Protein AF-A0A2W4KWT6-F1 (afdb_monomer)

pLDDT: mean 88.78, std 11.43, range [44.31, 96.56]

Solvent-accessible surface area (backbone atoms only — not comparable to full-atom values): 6536 Å² total; per-residue (Å²): 142,82,89,72,82,74,77,87,54,59,67,58,52,53,53,51,52,51,54,51,48,46,65,74,73,41,95,63,62,77,84,42,49,31,56,52,55,16,51,49,40,40,48,50,46,51,60,46,32,77,72,69,63,57,56,70,69,59,51,49,50,39,36,49,52,16,38,48,44,22,35,77,65,66,53,55,41,60,57,49,68,37,89,88,75,67,48,76,43,75,49,60,81,56,11,52,64,47,36,43,51,48,53,47,48,51,58,51,52,55,65,70,73,104

Structure (mmCIF, N/CA/C/O backbone):
data_AF-A0A2W4KWT6-F1
#
_entry.id   AF-A0A2W4KWT6-F1
#
loop_
_atom_site.group_PDB
_atom_site.id
_atom_site.type_symbol
_atom_site.label_atom_id
_atom_site.label_alt_id
_atom_site.label_comp_id
_atom_site.label_asym_id
_atom_site.label_entity_id
_atom_site.label_seq_id
_atom_site.pdbx_PDB_ins_code
_atom_site.Cartn_x
_atom_site.Cartn_y
_atom_site.Cartn_z
_atom_site.occupancy
_atom_site.B_iso_or_equiv
_atom_site.auth_seq_id
_atom_site.auth_comp_id
_atom_site.auth_asym_id
_atom_site.auth_atom_id
_atom_site.pdbx_PDB_model_num
ATOM 1 N N . MET A 1 1 ? -7.494 -3.395 38.089 1.00 49.62 1 MET A N 1
ATOM 2 C CA . MET A 1 1 ? -6.411 -2.425 37.804 1.00 49.62 1 MET A CA 1
ATOM 3 C C . MET A 1 1 ? -5.335 -3.190 37.034 1.00 49.62 1 MET A C 1
ATOM 5 O O . MET A 1 1 ? -4.696 -4.037 37.630 1.00 49.62 1 MET A O 1
ATOM 9 N N . HIS A 1 2 ? -5.228 -3.149 35.706 1.00 44.31 2 HIS A N 1
ATOM 10 C CA . HIS A 1 2 ? -4.914 -2.002 34.855 1.00 44.31 2 HIS A CA 1
ATOM 11 C C . HIS A 1 2 ? -5.661 -2.115 33.511 1.00 44.31 2 HIS A C 1
ATOM 13 O O . HIS A 1 2 ? -5.277 -2.900 32.651 1.00 44.31 2 HIS A O 1
ATOM 19 N N . ALA A 1 3 ? -6.702 -1.307 33.307 1.00 48.62 3 ALA A N 1
ATOM 20 C CA . ALA A 1 3 ? -7.230 -1.037 31.971 1.00 48.62 3 ALA A CA 1
ATOM 21 C C . ALA A 1 3 ? -6.353 0.059 31.356 1.00 48.62 3 ALA A C 1
ATOM 23 O O . ALA A 1 3 ? -6.704 1.237 31.358 1.00 48.62 3 ALA A O 1
ATOM 24 N N . ARG A 1 4 ? -5.136 -0.305 30.940 1.00 48.16 4 ARG A N 1
ATOM 25 C CA . ARG A 1 4 ? -4.276 0.629 30.217 1.00 48.1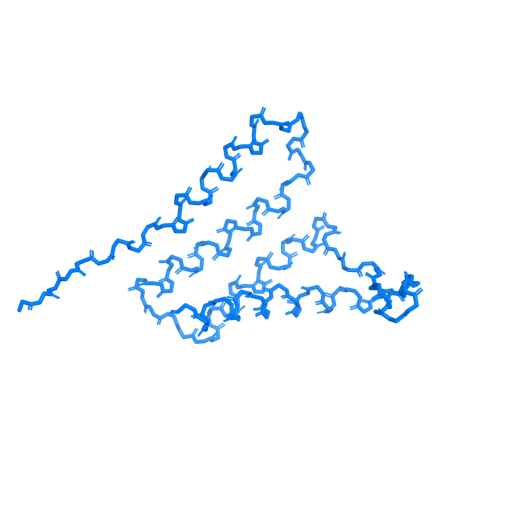6 4 ARG A CA 1
ATOM 26 C C . ARG A 1 4 ? -4.870 0.728 28.817 1.00 48.16 4 ARG A C 1
ATOM 28 O O . ARG A 1 4 ? -4.737 -0.202 28.030 1.00 48.16 4 ARG A O 1
ATOM 35 N N . LEU A 1 5 ? -5.594 1.813 28.547 1.00 49.09 5 LEU A N 1
ATOM 36 C CA . LEU A 1 5 ? -5.998 2.187 27.195 1.00 49.09 5 LEU A CA 1
ATOM 37 C C . LEU A 1 5 ? -4.722 2.213 26.346 1.00 49.09 5 LEU A C 1
ATOM 39 O O . LEU A 1 5 ? -3.913 3.127 26.480 1.00 49.09 5 LEU A O 1
ATOM 43 N N . MET A 1 6 ? -4.491 1.169 25.552 1.00 49.56 6 MET A N 1
ATOM 44 C CA . MET A 1 6 ? -3.390 1.150 24.598 1.00 49.56 6 MET A CA 1
ATOM 45 C C . MET A 1 6 ? -3.815 2.039 23.428 1.00 49.56 6 MET A C 1
ATOM 47 O O . MET A 1 6 ? -4.832 1.742 22.792 1.00 49.56 6 MET A O 1
ATOM 51 N N . PRO A 1 7 ? -3.124 3.162 23.168 1.00 52.72 7 PRO A N 1
ATOM 52 C CA . PRO A 1 7 ? -3.506 4.051 22.087 1.00 52.72 7 PRO A CA 1
ATOM 53 C C . PRO A 1 7 ? -3.240 3.348 20.752 1.00 52.72 7 PRO A C 1
ATOM 55 O O . PRO A 1 7 ? -2.106 3.270 20.292 1.00 52.72 7 PRO A O 1
ATOM 58 N N . ARG A 1 8 ? -4.305 2.872 20.101 1.00 59.62 8 ARG A N 1
ATOM 59 C CA . ARG A 1 8 ? -4.294 2.226 18.771 1.00 59.62 8 ARG A CA 1
ATOM 60 C C . ARG A 1 8 ? -3.979 3.194 17.608 1.00 59.62 8 ARG A C 1
ATOM 62 O O . ARG A 1 8 ? -4.309 2.938 16.462 1.00 59.62 8 ARG A O 1
ATOM 69 N N . GLY A 1 9 ? -3.371 4.349 17.894 1.00 67.62 9 GLY A N 1
ATOM 70 C CA . GLY A 1 9 ? -3.124 5.430 16.928 1.00 67.62 9 GLY A CA 1
ATOM 71 C C . GLY A 1 9 ? -1.736 5.423 16.282 1.00 67.62 9 GLY A C 1
ATOM 72 O O . GLY A 1 9 ? -1.473 6.257 15.417 1.00 67.62 9 GLY A O 1
ATOM 73 N N . GLY A 1 10 ? -0.844 4.511 16.687 1.00 81.56 10 GLY A N 1
ATOM 74 C CA . GLY A 1 10 ? 0.544 4.478 16.211 1.00 81.56 10 GLY A CA 1
ATOM 75 C C . GLY A 1 10 ? 0.659 4.365 14.688 1.00 81.56 10 GLY A C 1
ATOM 76 O O . GLY A 1 10 ? 1.426 5.106 14.077 1.00 81.56 10 GLY A O 1
ATOM 77 N N . GLY A 1 11 ? -0.171 3.525 14.059 1.00 86.25 11 GLY A N 1
ATOM 78 C CA . GLY A 1 11 ? -0.176 3.352 12.602 1.00 86.25 11 GLY A CA 1
ATOM 79 C C . GLY A 1 11 ? -0.504 4.637 11.832 1.00 86.25 11 GLY A C 1
ATOM 80 O O . GLY A 1 11 ? 0.126 4.922 10.816 1.00 86.25 11 GLY A O 1
ATOM 81 N N . VAL A 1 12 ? -1.418 5.467 12.348 1.00 91.19 12 VAL A N 1
ATOM 82 C CA . VAL A 1 12 ? -1.762 6.764 11.734 1.00 91.19 12 VAL A CA 1
ATOM 83 C C . VAL A 1 12 ? -0.605 7.748 11.849 1.00 91.19 12 VAL A C 1
ATOM 85 O O . VAL A 1 12 ? -0.314 8.463 10.893 1.00 91.19 12 VAL A O 1
ATOM 88 N N . ALA A 1 13 ? 0.079 7.771 12.997 1.00 92.19 13 ALA A N 1
ATOM 89 C CA . ALA A 1 13 ? 1.242 8.630 13.196 1.00 92.19 13 ALA A CA 1
ATOM 90 C C . ALA A 1 13 ? 2.391 8.252 12.246 1.00 92.19 13 ALA A C 1
ATOM 92 O O . ALA A 1 13 ? 2.971 9.135 11.616 1.00 92.19 13 ALA A O 1
ATOM 93 N N . ILE A 1 14 ? 2.672 6.952 12.086 1.00 92.25 14 ILE A N 1
ATOM 94 C CA . ILE A 1 14 ? 3.688 6.446 11.147 1.00 92.25 14 ILE A CA 1
ATOM 95 C C . ILE A 1 14 ? 3.313 6.805 9.706 1.00 92.25 14 ILE A C 1
ATOM 97 O O . ILE A 1 14 ? 4.147 7.323 8.966 1.00 92.25 14 ILE A O 1
ATOM 101 N N . TYR A 1 15 ? 2.054 6.588 9.319 1.00 94.44 15 TYR A N 1
ATOM 102 C CA . TYR A 1 15 ? 1.555 6.927 7.989 1.00 94.44 15 TYR A CA 1
ATOM 103 C C . TYR A 1 15 ? 1.701 8.422 7.674 1.00 94.44 15 TYR A C 1
ATOM 105 O O . TYR A 1 15 ? 2.220 8.794 6.621 1.00 94.44 15 TYR A O 1
ATOM 113 N N . ALA A 1 16 ? 1.272 9.286 8.598 1.00 95.00 16 ALA A N 1
ATOM 114 C CA . ALA A 1 16 ? 1.360 10.731 8.433 1.00 95.00 16 ALA A CA 1
ATOM 115 C C . ALA A 1 16 ? 2.819 11.204 8.356 1.00 95.00 16 ALA A C 1
ATOM 117 O O . ALA A 1 16 ? 3.150 12.008 7.488 1.00 95.00 16 ALA A O 1
ATOM 118 N N . ALA A 1 17 ? 3.698 10.677 9.215 1.00 95.31 17 ALA A N 1
ATOM 119 C CA . ALA A 1 17 ? 5.121 11.003 9.193 1.00 95.31 17 ALA A CA 1
ATOM 120 C C . ALA A 1 17 ? 5.790 10.570 7.879 1.00 95.31 17 ALA A C 1
ATOM 122 O O . ALA A 1 17 ? 6.555 11.342 7.304 1.00 95.31 17 ALA A O 1
ATOM 123 N N . PHE A 1 18 ? 5.466 9.374 7.375 1.00 94.94 18 PHE A N 1
ATOM 124 C CA . PHE A 1 18 ? 5.975 8.873 6.099 1.00 94.94 18 PHE A CA 1
ATOM 125 C C . PHE A 1 18 ? 5.585 9.793 4.938 1.00 94.94 18 PHE A C 1
ATOM 127 O O . PHE A 1 18 ? 6.454 10.249 4.198 1.00 94.94 18 PHE A O 1
ATOM 134 N N . TRP A 1 19 ? 4.300 10.128 4.801 1.00 95.56 19 TRP A N 1
ATOM 135 C CA . TRP A 1 19 ? 3.844 10.966 3.690 1.00 95.56 19 TRP A CA 1
ATOM 136 C C . TRP A 1 19 ? 4.275 12.422 3.801 1.00 95.56 19 TRP A C 1
ATOM 138 O O . TRP A 1 19 ? 4.552 13.047 2.779 1.00 95.56 19 TRP A O 1
ATOM 148 N N . LEU A 1 20 ? 4.409 12.946 5.019 1.00 94.81 20 LEU A N 1
ATOM 149 C CA . LEU A 1 20 ? 5.011 14.255 5.245 1.00 94.81 20 LEU A CA 1
ATOM 150 C C . LEU A 1 20 ? 6.483 14.257 4.810 1.00 94.81 20 LEU A C 1
ATOM 152 O O . LEU A 1 20 ? 6.901 15.167 4.100 1.00 94.81 20 LEU A O 1
ATOM 156 N N . ALA A 1 21 ? 7.254 13.224 5.159 1.00 94.38 21 ALA A N 1
ATOM 157 C CA . ALA A 1 21 ? 8.639 13.093 4.715 1.00 94.38 21 ALA A CA 1
ATOM 158 C C . ALA A 1 21 ? 8.743 12.971 3.186 1.00 94.38 21 ALA A C 1
ATOM 160 O O . ALA A 1 21 ? 9.555 13.661 2.574 1.00 94.38 21 ALA A O 1
ATOM 161 N N . VAL A 1 22 ? 7.889 12.160 2.549 1.00 93.38 22 VAL A N 1
ATOM 162 C CA . VAL A 1 22 ? 7.837 12.046 1.081 1.00 93.38 22 VAL A CA 1
ATOM 163 C C . VAL A 1 22 ? 7.506 13.395 0.441 1.00 93.38 22 VAL A C 1
ATOM 165 O O . VAL A 1 22 ? 8.195 13.795 -0.491 1.00 93.38 22 VAL A O 1
ATOM 168 N N . GLY A 1 23 ? 6.512 14.124 0.953 1.00 91.88 23 GLY A N 1
ATOM 169 C CA . GLY A 1 23 ? 6.128 15.434 0.420 1.00 91.88 23 GLY A CA 1
ATOM 170 C C . GLY A 1 23 ? 7.205 16.515 0.572 1.00 91.88 23 GLY A C 1
ATOM 171 O O . GLY A 1 23 ? 7.297 17.399 -0.273 1.00 91.88 23 GLY A O 1
ATOM 172 N N . LEU A 1 24 ? 8.035 16.445 1.619 1.00 92.94 24 LEU A N 1
ATOM 173 C CA . LEU A 1 24 ? 9.125 17.403 1.844 1.00 92.94 24 LEU A CA 1
ATOM 174 C C . LEU A 1 24 ? 10.409 17.053 1.085 1.00 92.94 24 LEU A C 1
ATOM 176 O O . LEU A 1 24 ? 11.137 17.951 0.667 1.00 92.94 24 LEU A O 1
ATOM 180 N N . CYS A 1 25 ? 10.719 15.763 0.942 1.00 92.50 25 CYS A N 1
ATOM 181 C CA . CYS A 1 25 ? 11.985 15.306 0.369 1.00 92.50 25 CYS A CA 1
ATOM 182 C C . CYS A 1 25 ? 11.891 14.934 -1.115 1.00 92.50 25 CYS A C 1
ATOM 184 O O . CYS A 1 25 ? 12.925 14.869 -1.779 1.00 92.50 25 CYS A O 1
ATOM 186 N N . SER A 1 26 ? 10.693 14.671 -1.642 1.00 88.31 26 SER A N 1
ATOM 187 C CA . SER A 1 26 ? 10.511 14.243 -3.027 1.00 88.31 26 SER A CA 1
ATOM 188 C C . SER A 1 26 ? 10.001 15.386 -3.911 1.00 88.31 26 SER A C 1
ATOM 190 O O . SER A 1 26 ? 8.882 15.856 -3.711 1.00 88.31 26 SER A O 1
ATOM 192 N N . PRO A 1 27 ? 10.768 15.818 -4.929 1.00 80.44 27 PRO A N 1
ATOM 193 C CA . PRO A 1 27 ? 10.347 16.883 -5.839 1.00 80.44 27 PRO A CA 1
ATOM 194 C C . PRO A 1 27 ? 9.260 16.443 -6.833 1.00 80.44 27 PRO A C 1
ATOM 196 O O . PRO A 1 27 ? 8.639 17.294 -7.463 1.00 80.44 27 PRO A O 1
ATOM 199 N N . ASN A 1 28 ? 9.026 15.135 -6.996 1.00 84.31 28 ASN A N 1
ATOM 200 C CA . ASN A 1 28 ? 8.024 14.596 -7.914 1.00 84.31 28 ASN A CA 1
ATOM 201 C C . ASN A 1 28 ? 7.052 13.683 -7.163 1.00 84.31 28 ASN A C 1
ATOM 203 O O . ASN A 1 28 ? 7.238 12.468 -7.096 1.00 84.31 28 ASN A O 1
ATOM 207 N N . PHE A 1 29 ? 6.007 14.285 -6.597 1.00 82.56 29 PHE A N 1
ATOM 208 C CA . PHE A 1 29 ? 4.959 13.545 -5.899 1.00 82.56 29 PHE A CA 1
ATOM 209 C C . PHE A 1 29 ? 4.114 12.684 -6.851 1.00 82.56 29 PHE A C 1
ATOM 211 O O . PHE A 1 29 ? 3.560 11.670 -6.425 1.00 82.56 29 PHE A O 1
ATOM 218 N N . ASP A 1 30 ? 4.061 13.028 -8.143 1.00 84.38 30 ASP A N 1
ATOM 219 C CA . ASP A 1 30 ? 3.180 12.354 -9.097 1.00 84.38 30 ASP A CA 1
ATOM 220 C C . ASP A 1 30 ? 3.530 10.874 -9.279 1.00 84.38 30 ASP A C 1
ATOM 222 O O . ASP A 1 30 ? 2.646 10.035 -9.461 1.00 84.38 30 ASP A O 1
ATOM 226 N N . ALA A 1 31 ? 4.813 10.533 -9.128 1.00 86.81 31 ALA A N 1
ATOM 227 C CA . ALA A 1 31 ? 5.293 9.154 -9.153 1.00 86.81 31 ALA A CA 1
ATOM 228 C C . ALA A 1 31 ? 4.742 8.288 -8.000 1.00 86.81 31 ALA A C 1
ATOM 230 O O . ALA A 1 31 ? 4.758 7.061 -8.089 1.00 86.81 31 ALA A O 1
ATOM 231 N N . TYR A 1 32 ? 4.243 8.901 -6.923 1.00 91.12 32 TYR A N 1
ATOM 232 C CA . TYR A 1 32 ? 3.818 8.210 -5.705 1.00 91.12 32 TYR A CA 1
ATOM 233 C C . TYR A 1 32 ? 2.299 8.147 -5.532 1.00 91.12 32 TYR A C 1
ATOM 235 O O . TYR A 1 32 ? 1.840 7.546 -4.563 1.00 91.12 32 TYR A O 1
ATOM 243 N N . TRP A 1 33 ? 1.506 8.687 -6.465 1.00 91.75 33 TRP A N 1
ATOM 244 C CA . TRP A 1 33 ? 0.038 8.683 -6.379 1.00 91.75 33 TRP A CA 1
ATOM 245 C C . TRP A 1 33 ? -0.555 7.290 -6.166 1.00 91.75 33 TRP A C 1
ATOM 247 O O . TRP A 1 33 ? -1.399 7.102 -5.288 1.00 91.75 33 TRP A O 1
ATOM 257 N N . GLY A 1 34 ? -0.074 6.301 -6.923 1.00 92.75 34 GLY A N 1
ATOM 258 C CA . GLY A 1 34 ? -0.517 4.915 -6.780 1.00 92.75 34 GLY A CA 1
ATOM 259 C C . GLY A 1 34 ? -0.221 4.343 -5.396 1.00 92.75 34 GLY A C 1
ATOM 260 O O . GLY A 1 34 ? -1.071 3.688 -4.795 1.00 92.75 34 GLY A O 1
ATOM 261 N N . LEU A 1 35 ? 0.965 4.642 -4.857 1.00 93.62 35 LEU A N 1
ATOM 262 C CA . LEU A 1 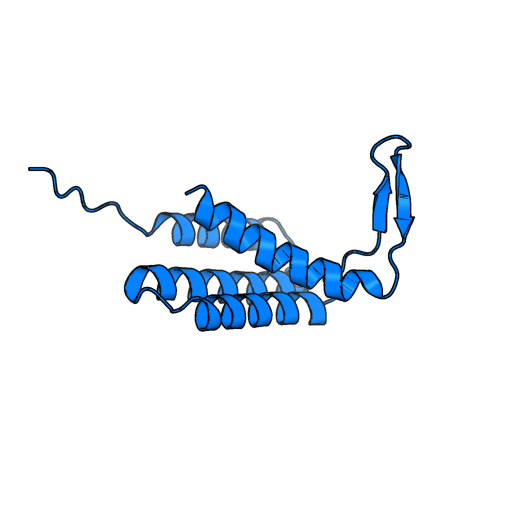35 ? 1.368 4.221 -3.517 1.00 93.62 35 LEU A CA 1
ATOM 263 C C . LEU A 1 35 ? 0.556 4.939 -2.431 1.00 93.62 35 LEU A C 1
ATOM 265 O O . LEU A 1 35 ? 0.148 4.310 -1.453 1.00 93.62 35 LEU A O 1
ATOM 269 N N . TRP A 1 36 ? 0.287 6.234 -2.600 1.00 95.31 36 TRP A N 1
ATOM 270 C CA . TRP A 1 36 ? -0.499 7.032 -1.660 1.00 95.31 36 TRP A CA 1
ATOM 271 C C . TRP A 1 36 ? -1.925 6.520 -1.549 1.00 95.31 36 TRP A C 1
ATOM 273 O O . TRP A 1 36 ? -2.378 6.196 -0.452 1.00 95.31 36 TRP A O 1
ATOM 283 N N . LEU A 1 37 ? -2.608 6.347 -2.679 1.00 96.00 37 LEU A N 1
ATOM 284 C CA . LEU A 1 37 ? -3.981 5.852 -2.694 1.00 96.00 37 LEU A CA 1
ATOM 285 C C . LEU A 1 37 ? -4.072 4.419 -2.159 1.00 96.00 37 LEU A C 1
ATOM 287 O O . LEU A 1 37 ? -4.910 4.140 -1.301 1.00 96.00 37 LEU A O 1
ATOM 291 N N . ALA A 1 38 ? -3.179 3.523 -2.590 1.00 95.50 38 ALA A N 1
ATOM 292 C CA . ALA A 1 38 ? -3.161 2.143 -2.114 1.00 95.50 38 ALA A CA 1
ATOM 293 C C . ALA A 1 38 ? -2.920 2.049 -0.599 1.00 95.50 38 ALA A C 1
ATOM 295 O O . ALA A 1 38 ? -3.667 1.372 0.111 1.00 95.50 38 ALA A O 1
ATOM 296 N N . SER A 1 39 ? -1.912 2.762 -0.085 1.00 94.88 39 SER A N 1
ATOM 297 C CA . SER A 1 39 ? -1.602 2.772 1.350 1.00 94.88 39 SER A CA 1
ATOM 298 C C . SER A 1 39 ? -2.689 3.464 2.180 1.00 94.88 39 SER A C 1
ATOM 300 O O . SER A 1 39 ? -2.977 2.999 3.281 1.00 94.88 39 SER A O 1
ATOM 302 N N . THR A 1 40 ? -3.362 4.493 1.644 1.00 96.25 40 THR A N 1
ATOM 303 C CA . THR A 1 40 ? -4.534 5.120 2.284 1.00 96.25 40 THR A CA 1
ATOM 304 C C . THR A 1 40 ? -5.665 4.111 2.464 1.00 96.25 40 THR A C 1
ATOM 306 O O . THR A 1 40 ? -6.248 4.025 3.543 1.00 96.25 40 THR A O 1
ATOM 309 N N . VAL A 1 41 ? -5.972 3.325 1.425 1.00 96.31 41 VAL A N 1
ATOM 310 C CA . VAL A 1 41 ? -7.022 2.298 1.487 1.00 96.31 41 VAL A CA 1
ATOM 311 C C . VAL A 1 41 ? -6.670 1.225 2.511 1.00 96.31 41 VAL A C 1
ATOM 313 O O . VAL A 1 41 ? -7.506 0.892 3.347 1.00 96.31 41 VAL A O 1
ATOM 316 N N . ILE A 1 42 ? -5.431 0.724 2.506 1.00 94.31 42 ILE A N 1
ATOM 317 C CA . ILE A 1 42 ? -4.982 -0.289 3.474 1.00 94.31 42 ILE A CA 1
ATOM 318 C C . ILE A 1 42 ? -5.050 0.255 4.909 1.00 94.31 42 ILE A C 1
ATOM 320 O O . ILE A 1 42 ? -5.550 -0.439 5.795 1.00 94.31 42 ILE A O 1
ATOM 324 N N . LEU A 1 43 ? -4.619 1.501 5.139 1.00 94.12 43 LEU A N 1
ATOM 325 C CA . LEU A 1 43 ? -4.738 2.158 6.442 1.00 94.12 43 LEU A CA 1
ATOM 326 C C . LEU A 1 43 ? -6.203 2.274 6.872 1.00 94.12 43 LEU A C 1
ATOM 328 O O . LEU A 1 43 ? -6.532 1.946 8.007 1.00 94.12 43 LEU A O 1
ATOM 332 N N . ALA A 1 44 ? -7.088 2.724 5.980 1.00 94.38 44 ALA A N 1
ATOM 333 C CA . ALA A 1 44 ? -8.508 2.864 6.278 1.00 94.38 44 ALA A CA 1
ATOM 334 C C . ALA A 1 44 ? -9.136 1.516 6.655 1.00 94.38 44 ALA A C 1
ATOM 336 O O . ALA A 1 44 ? -9.842 1.435 7.657 1.00 94.38 44 ALA A O 1
ATOM 337 N N . VAL A 1 45 ? -8.831 0.450 5.907 1.00 94.19 45 VAL A N 1
ATOM 338 C CA . VAL A 1 45 ? -9.280 -0.915 6.217 1.00 94.19 45 VAL A CA 1
ATOM 339 C C . VAL A 1 45 ? -8.782 -1.350 7.594 1.00 94.19 45 VAL A C 1
ATOM 341 O O . VAL A 1 45 ? -9.586 -1.837 8.382 1.00 94.19 45 VAL A O 1
ATOM 344 N N . GLY A 1 46 ? -7.505 -1.117 7.919 1.00 91.12 46 GLY A N 1
ATOM 345 C CA . GLY A 1 46 ? -6.947 -1.427 9.241 1.00 91.12 46 GLY A CA 1
ATOM 346 C C . GLY A 1 46 ? -7.627 -0.655 10.376 1.00 91.12 46 GLY A C 1
ATOM 347 O O . GLY A 1 46 ? -8.041 -1.241 11.367 1.00 91.12 46 GLY A O 1
ATOM 348 N N . LEU A 1 47 ? -7.847 0.650 10.199 1.00 91.38 47 LEU A N 1
ATOM 349 C CA . LEU A 1 47 ? -8.523 1.490 11.195 1.00 91.38 47 LEU A CA 1
ATOM 350 C C . LEU A 1 47 ? -9.997 1.136 11.399 1.00 91.38 47 LEU A C 1
ATOM 352 O O . LEU A 1 47 ? -10.552 1.386 12.473 1.00 91.38 47 LEU A O 1
ATOM 356 N N . ILE A 1 48 ? -10.665 0.646 10.355 1.00 92.00 48 ILE A N 1
ATOM 357 C CA . ILE A 1 48 ? -12.035 0.148 10.457 1.00 92.00 48 ILE A CA 1
ATOM 358 C C . ILE A 1 48 ? -12.015 -1.193 11.195 1.00 92.00 48 ILE A C 1
ATOM 360 O O . ILE A 1 48 ? -12.769 -1.354 12.153 1.00 92.00 48 ILE A O 1
ATOM 364 N N . ASP A 1 49 ? -11.124 -2.110 10.813 1.00 90.62 49 ASP A N 1
ATOM 365 C CA . ASP A 1 49 ? -10.950 -3.414 11.459 1.00 90.62 49 ASP A CA 1
ATOM 366 C C . ASP A 1 49 ? -10.698 -3.282 12.970 1.00 90.62 49 ASP A C 1
ATOM 368 O O . ASP A 1 49 ? -11.383 -3.919 13.768 1.00 90.62 49 ASP A O 1
ATOM 372 N N . ASP A 1 50 ? -9.842 -2.342 13.378 1.00 87.38 50 ASP A N 1
ATOM 373 C CA . ASP A 1 50 ? -9.548 -2.055 14.788 1.00 87.38 50 ASP A CA 1
ATOM 374 C C . ASP A 1 50 ? -10.770 -1.602 15.603 1.00 87.38 50 ASP A C 1
ATOM 376 O O . ASP A 1 50 ? -10.801 -1.769 16.827 1.00 87.38 50 ASP A O 1
ATOM 380 N N . ARG A 1 51 ? -11.769 -0.984 14.957 1.00 87.81 51 ARG A N 1
ATOM 381 C CA . ARG A 1 51 ? -12.967 -0.457 15.631 1.00 87.81 51 ARG A CA 1
ATOM 382 C C . ARG A 1 51 ? -14.145 -1.415 15.613 1.00 87.81 51 ARG A C 1
ATOM 384 O O . ARG A 1 51 ? -14.877 -1.462 16.598 1.00 87.81 51 ARG A O 1
ATOM 391 N N . VAL A 1 52 ? -14.371 -2.106 14.497 1.00 89.81 52 VAL A N 1
ATOM 392 C CA . VAL A 1 52 ? -15.578 -2.926 14.299 1.00 89.81 52 VAL A CA 1
ATOM 393 C C . VAL A 1 52 ? -15.299 -4.418 14.146 1.00 89.81 52 VAL A C 1
ATOM 395 O O . VAL A 1 52 ? -16.258 -5.171 14.036 1.00 89.81 52 VAL A O 1
ATOM 398 N N . SER A 1 53 ? -14.029 -4.849 14.173 1.00 89.12 53 SER A N 1
ATOM 399 C CA . SER A 1 53 ? -13.609 -6.246 13.974 1.00 89.12 53 SER A CA 1
ATOM 400 C C . SER A 1 53 ? -14.222 -6.837 12.705 1.00 89.12 53 SER A C 1
ATOM 402 O O . SER A 1 53 ? -15.202 -7.585 12.748 1.00 89.12 53 SER A O 1
ATOM 404 N N . LEU A 1 54 ? -13.678 -6.448 11.550 1.00 91.38 54 LEU A N 1
ATOM 405 C CA . LEU A 1 54 ? -14.251 -6.832 10.267 1.00 91.38 54 LEU A CA 1
ATOM 406 C C . LEU A 1 54 ? -14.191 -8.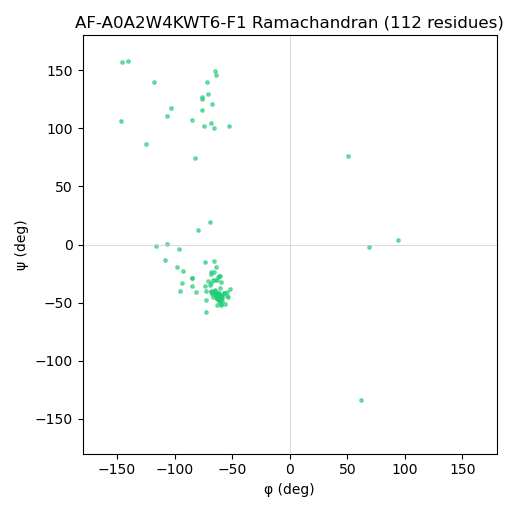354 10.081 1.00 91.38 54 LEU A C 1
ATOM 408 O O . LEU A 1 54 ? -13.225 -9.008 10.484 1.00 91.38 54 LEU A O 1
ATOM 412 N N . PRO A 1 55 ? -15.187 -8.951 9.406 1.00 93.38 55 PRO A N 1
ATOM 413 C CA . PRO A 1 55 ? -15.069 -10.337 9.002 1.00 93.38 55 PRO A CA 1
ATOM 414 C C . PRO A 1 55 ? -13.930 -10.492 7.985 1.00 93.38 55 PRO A C 1
ATOM 416 O O . PRO A 1 55 ? -13.667 -9.600 7.171 1.00 93.38 55 PRO A O 1
ATOM 419 N N . TRP A 1 56 ? -13.290 -11.662 7.993 1.00 91.06 56 TRP A N 1
ATOM 420 C CA . TRP A 1 56 ? -12.089 -11.950 7.199 1.00 91.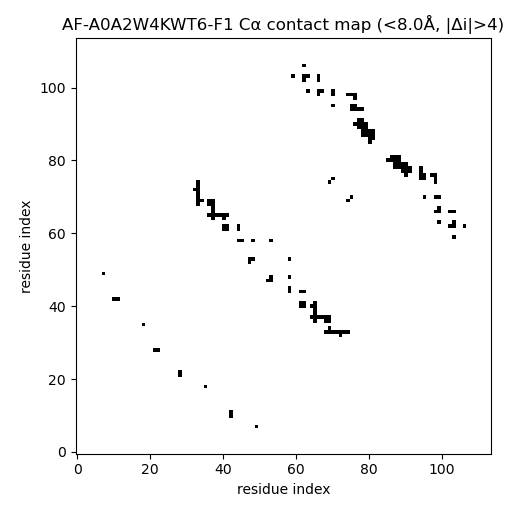06 56 TRP A CA 1
ATOM 421 C C . TRP A 1 56 ? -12.241 -11.610 5.705 1.00 91.06 56 TRP A C 1
ATOM 423 O O . TRP A 1 56 ? -11.322 -11.066 5.097 1.00 91.06 56 TRP A O 1
ATOM 433 N N . TYR A 1 57 ? -13.417 -11.851 5.116 1.00 94.06 57 TYR A N 1
ATOM 434 C CA . TYR A 1 57 ? -13.681 -11.559 3.705 1.00 94.06 57 TYR A CA 1
ATOM 435 C C . TYR A 1 57 ? -13.740 -10.054 3.403 1.00 94.06 57 TYR A C 1
ATOM 437 O O . TYR A 1 57 ? -13.289 -9.630 2.342 1.00 94.06 57 TYR A O 1
ATOM 445 N N . ALA A 1 58 ? -14.252 -9.230 4.324 1.00 94.00 58 ALA A N 1
ATOM 446 C CA . ALA A 1 58 ? -14.327 -7.781 4.138 1.00 94.00 58 ALA A CA 1
ATOM 447 C C . ALA A 1 58 ? -12.938 -7.139 4.251 1.00 94.00 58 ALA A 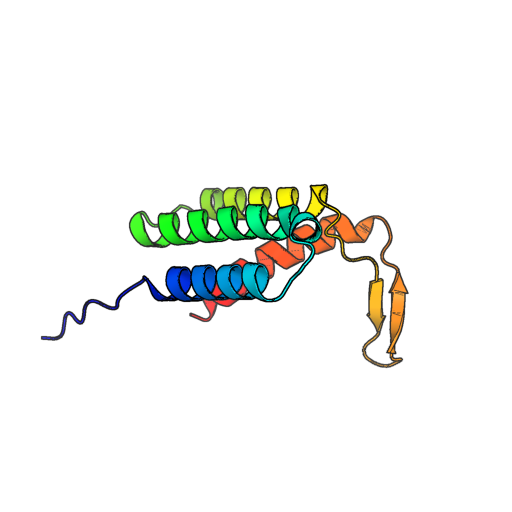C 1
ATOM 449 O O . ALA A 1 58 ? -12.587 -6.274 3.447 1.00 94.00 58 ALA A O 1
ATOM 450 N N . LYS A 1 59 ? -12.119 -7.621 5.196 1.00 93.25 59 LYS A N 1
ATOM 451 C CA . LYS A 1 59 ? -10.716 -7.213 5.341 1.00 93.25 59 LYS A CA 1
ATOM 452 C C . LYS A 1 59 ? -9.908 -7.547 4.085 1.00 93.25 59 LYS A C 1
ATOM 454 O O . LYS A 1 59 ? -9.241 -6.670 3.536 1.00 93.25 59 LYS A O 1
ATOM 459 N N . LEU A 1 60 ? -10.034 -8.778 3.581 1.00 94.81 60 LEU A N 1
ATOM 46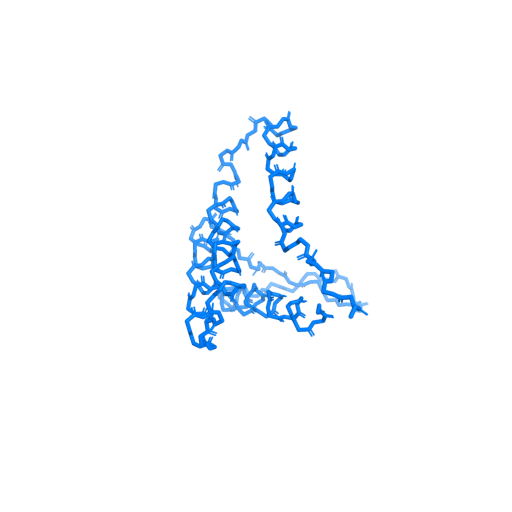0 C CA . LEU A 1 60 ? -9.381 -9.195 2.338 1.00 94.81 60 LEU A CA 1
ATOM 461 C C . LEU A 1 60 ? -9.856 -8.387 1.128 1.00 94.81 60 LEU A C 1
ATOM 463 O O . LEU A 1 60 ? -9.027 -7.967 0.327 1.00 94.81 60 LEU A O 1
ATOM 467 N N . ALA A 1 61 ? -11.159 -8.124 0.996 1.00 95.94 61 ALA A N 1
ATOM 468 C CA . ALA A 1 61 ? -11.686 -7.315 -0.103 1.00 95.94 61 ALA A CA 1
ATOM 469 C C . ALA A 1 61 ? -11.081 -5.902 -0.109 1.00 95.94 61 ALA A C 1
ATOM 471 O O . ALA A 1 61 ? -10.638 -5.426 -1.153 1.00 95.94 61 ALA A O 1
ATOM 472 N N . GLY A 1 62 ? -10.986 -5.255 1.055 1.00 95.69 62 GLY A N 1
ATOM 473 C CA . GLY A 1 62 ? -10.354 -3.942 1.178 1.00 95.69 62 GLY A CA 1
ATOM 474 C C . GLY A 1 62 ? -8.863 -3.952 0.822 1.00 95.69 62 GLY A C 1
ATOM 475 O O . GLY A 1 62 ? -8.391 -3.078 0.093 1.00 95.69 62 GLY A O 1
ATOM 476 N N . GLN A 1 63 ? -8.122 -4.968 1.272 1.00 96.38 63 GLN A N 1
ATOM 477 C CA . GLN A 1 63 ? -6.709 -5.139 0.915 1.00 96.38 63 GLN A CA 1
ATOM 478 C C . GLN A 1 63 ? -6.519 -5.401 -0.586 1.00 96.38 63 GLN A C 1
ATOM 480 O O . GLN A 1 63 ? -5.608 -4.839 -1.191 1.00 96.38 63 GLN A O 1
ATOM 485 N N . LEU A 1 64 ? -7.398 -6.195 -1.205 1.00 96.25 64 LEU A N 1
ATOM 486 C CA . LEU A 1 64 ? -7.391 -6.438 -2.649 1.00 96.25 64 LEU A CA 1
ATOM 487 C C . LEU A 1 64 ? -7.660 -5.159 -3.441 1.00 96.25 64 LEU A C 1
ATOM 489 O O . LEU A 1 64 ? -6.978 -4.914 -4.431 1.00 96.25 64 LEU A O 1
ATOM 493 N N . VAL A 1 65 ? -8.596 -4.315 -2.998 1.00 96.56 65 VAL A N 1
ATOM 494 C CA . VAL A 1 65 ? -8.836 -3.003 -3.618 1.00 96.56 65 VAL A CA 1
ATOM 495 C C . VAL A 1 65 ? -7.580 -2.134 -3.544 1.00 96.56 65 VAL A C 1
ATOM 497 O O . VAL A 1 65 ? -7.165 -1.587 -4.564 1.00 96.56 65 VAL A O 1
ATOM 500 N N . GLY A 1 66 ? -6.928 -2.053 -2.380 1.00 96.19 66 GLY A N 1
ATOM 501 C CA . GLY A 1 66 ? -5.660 -1.329 -2.236 1.00 96.19 66 GLY A CA 1
ATOM 502 C C . GLY A 1 66 ? -4.562 -1.870 -3.158 1.00 96.19 66 GLY A C 1
ATOM 503 O O . GLY A 1 66 ? -3.880 -1.101 -3.835 1.00 96.19 66 GLY A O 1
ATOM 504 N N . ALA A 1 67 ? -4.430 -3.195 -3.248 1.00 94.94 67 ALA A N 1
ATOM 505 C CA . ALA A 1 67 ? -3.452 -3.846 -4.112 1.00 94.94 67 ALA A CA 1
ATOM 506 C C . ALA A 1 67 ? -3.731 -3.601 -5.605 1.00 94.94 67 ALA A C 1
ATOM 508 O O . ALA A 1 67 ? -2.803 -3.335 -6.365 1.00 94.94 67 ALA A O 1
ATOM 509 N N . LEU A 1 68 ? -4.998 -3.626 -6.025 1.00 94.69 68 LEU A N 1
ATOM 510 C CA . LEU A 1 68 ? -5.402 -3.320 -7.399 1.00 94.69 68 LEU A CA 1
ATOM 511 C C . LEU A 1 68 ? -5.135 -1.860 -7.763 1.00 94.69 68 LEU A C 1
ATOM 513 O O . LEU A 1 68 ? -4.640 -1.600 -8.856 1.00 94.69 68 LEU A O 1
ATOM 517 N N . ILE A 1 69 ? -5.408 -0.920 -6.852 1.00 95.31 69 ILE A N 1
ATOM 518 C CA . ILE A 1 69 ? -5.052 0.493 -7.036 1.00 95.31 69 ILE A CA 1
ATOM 519 C C . ILE A 1 69 ? -3.549 0.607 -7.287 1.00 95.31 69 ILE A C 1
ATOM 521 O O . ILE A 1 69 ? -3.140 1.168 -8.297 1.00 95.31 69 ILE A O 1
ATOM 525 N N . PHE A 1 70 ? -2.714 0.012 -6.435 1.00 94.69 70 PHE A N 1
ATOM 526 C CA . PHE A 1 70 ? -1.266 0.049 -6.640 1.00 94.69 70 PHE A CA 1
ATOM 527 C C . PHE A 1 70 ? -0.855 -0.528 -8.002 1.00 94.69 70 PHE A C 1
ATOM 529 O O . PHE A 1 70 ? -0.012 0.033 -8.705 1.00 94.69 70 PHE A O 1
ATOM 536 N N . ALA A 1 71 ? -1.495 -1.627 -8.391 1.00 92.12 71 ALA A N 1
ATOM 537 C CA . ALA A 1 71 ? -1.195 -2.329 -9.622 1.00 92.12 71 ALA A CA 1
ATOM 538 C C . ALA A 1 71 ? -1.567 -1.504 -10.871 1.00 92.12 71 ALA A C 1
ATOM 540 O O . ALA A 1 71 ? -0.767 -1.409 -11.800 1.00 92.12 71 ALA A O 1
ATOM 541 N N . VAL A 1 72 ? -2.727 -0.836 -10.887 1.00 92.00 72 VAL A N 1
ATOM 542 C CA . VAL A 1 72 ? -3.158 0.039 -12.000 1.00 92.00 72 VAL A CA 1
ATOM 543 C C . VAL A 1 72 ? -2.176 1.190 -12.240 1.00 92.00 72 VAL A C 1
ATOM 545 O O . VAL A 1 72 ? -1.951 1.572 -13.386 1.00 92.00 72 VAL A O 1
ATOM 548 N N . TRP A 1 73 ? -1.530 1.691 -11.187 1.00 93.00 73 TRP A N 1
ATOM 549 C CA . TRP A 1 73 ? -0.473 2.704 -11.286 1.00 93.00 73 TRP A CA 1
ATOM 550 C C . TRP A 1 73 ? 0.905 2.143 -11.689 1.00 93.00 73 TRP A C 1
ATOM 552 O O . TRP A 1 73 ? 1.910 2.843 -11.601 1.00 93.00 73 TRP A O 1
ATOM 562 N N . GLY A 1 74 ? 0.970 0.893 -12.154 1.00 89.19 74 GLY A N 1
ATOM 563 C CA . GLY A 1 74 ? 2.191 0.259 -12.656 1.00 89.19 74 GLY A CA 1
ATOM 564 C C . GLY A 1 74 ? 2.958 -0.552 -11.612 1.00 89.19 74 GLY A C 1
ATOM 565 O O . GLY A 1 74 ? 4.019 -1.094 -11.922 1.00 89.19 74 GLY A O 1
ATOM 566 N N . GLY A 1 75 ? 2.432 -0.685 -10.39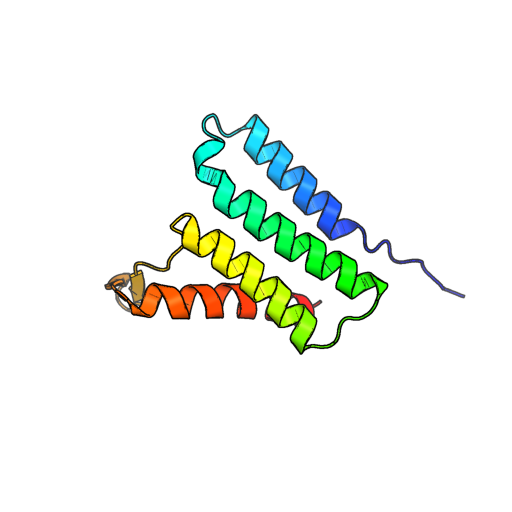2 1.00 88.25 75 GLY A N 1
ATOM 567 C CA . GLY A 1 75 ? 3.015 -1.533 -9.361 1.00 88.25 75 GLY A CA 1
ATOM 568 C C . GLY A 1 75 ? 2.944 -3.013 -9.739 1.00 88.25 75 GLY A C 1
ATOM 569 O O . GLY A 1 75 ? 1.916 -3.658 -9.553 1.00 88.25 75 GLY A O 1
ATOM 570 N N . ARG A 1 76 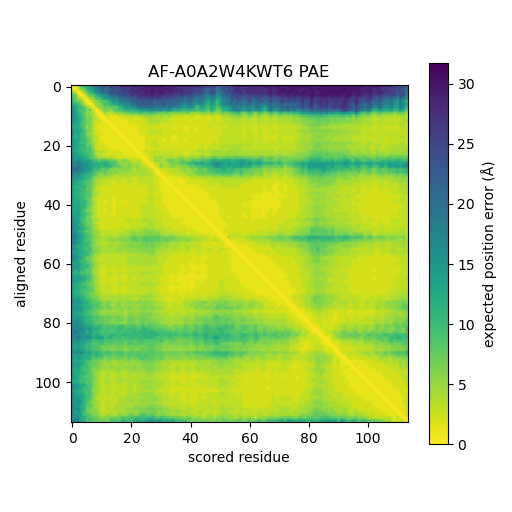? 4.044 -3.588 -10.233 1.00 91.19 76 ARG A N 1
ATOM 571 C CA . ARG A 1 76 ? 4.156 -5.033 -10.484 1.00 91.19 76 ARG A CA 1
ATOM 572 C C . ARG A 1 76 ? 5.531 -5.564 -10.111 1.00 91.19 76 ARG A C 1
ATOM 574 O O . ARG A 1 76 ? 6.513 -4.828 -10.103 1.00 91.19 76 ARG A O 1
ATOM 581 N N . ILE A 1 77 ? 5.603 -6.868 -9.867 1.00 91.81 77 ILE A N 1
ATOM 582 C CA . ILE A 1 77 ? 6.881 -7.561 -9.706 1.00 91.81 77 ILE A CA 1
ATOM 583 C C . ILE A 1 77 ? 7.385 -7.928 -11.103 1.00 91.81 77 ILE A C 1
ATOM 585 O O . ILE A 1 77 ? 6.821 -8.802 -11.755 1.00 91.81 77 ILE A O 1
ATOM 589 N N . GLU A 1 78 ? 8.418 -7.239 -11.586 1.00 92.31 78 GLU A N 1
ATOM 590 C CA . GLU A 1 78 ? 8.970 -7.484 -12.929 1.00 92.31 78 GLU A CA 1
ATOM 591 C C . GLU A 1 78 ? 9.927 -8.677 -12.957 1.00 92.31 78 GLU A C 1
ATOM 593 O O . GLU A 1 78 ? 9.902 -9.503 -13.876 1.00 92.31 78 GLU A O 1
ATOM 598 N N . PHE A 1 79 ? 10.749 -8.784 -11.919 1.00 92.94 79 PHE A N 1
ATOM 599 C CA . PHE A 1 79 ? 11.708 -9.857 -11.732 1.00 92.94 79 PHE A CA 1
ATOM 600 C C . PHE A 1 79 ? 11.856 -10.179 -10.245 1.00 92.94 79 PHE A C 1
ATOM 602 O O . PHE A 1 79 ? 11.586 -9.344 -9.381 1.00 92.94 79 PHE A O 1
ATOM 609 N N . VAL A 1 80 ? 12.310 -11.393 -9.956 1.00 92.06 80 VAL A N 1
ATOM 610 C CA . VAL A 1 80 ? 12.781 -11.797 -8.629 1.00 92.06 80 VAL A CA 1
ATOM 611 C C . VAL A 1 80 ? 14.246 -12.179 -8.734 1.00 92.06 80 VAL A C 1
ATOM 613 O O . VAL A 1 80 ? 14.678 -12.806 -9.700 1.00 92.06 80 VAL A O 1
ATOM 616 N N . THR A 1 81 ? 15.025 -11.782 -7.738 1.00 93.38 81 THR A N 1
ATOM 617 C CA . THR A 1 81 ? 16.442 -12.121 -7.661 1.00 93.38 81 THR A CA 1
ATOM 618 C C . THR A 1 81 ? 16.605 -13.571 -7.224 1.00 93.38 81 THR A C 1
ATOM 620 O O . THR A 1 81 ? 16.104 -13.969 -6.172 1.00 93.38 81 THR A O 1
ATOM 623 N N . HIS A 1 82 ? 17.326 -14.367 -8.013 1.00 93.12 82 HIS A N 1
ATOM 624 C CA . HIS A 1 82 ? 17.636 -15.744 -7.656 1.00 93.12 82 HIS A CA 1
ATOM 625 C C . HIS A 1 82 ? 18.595 -15.770 -6.448 1.00 93.12 82 HIS A C 1
ATOM 627 O O . HIS A 1 82 ? 19.704 -15.241 -6.545 1.00 93.12 82 HIS A O 1
ATOM 633 N N . PRO A 1 83 ? 18.229 -16.398 -5.316 1.00 89.31 83 PRO A N 1
ATOM 634 C CA . PRO A 1 83 ? 18.939 -16.221 -4.044 1.00 89.31 83 PRO A CA 1
ATOM 635 C C . PRO A 1 83 ? 20.357 -16.808 -4.029 1.00 89.31 83 PRO A C 1
ATOM 637 O O . PRO A 1 83 ? 21.197 -16.349 -3.266 1.00 89.31 83 PRO A O 1
ATOM 640 N N . LEU A 1 84 ? 20.638 -17.808 -4.871 1.00 94.12 84 LEU A N 1
ATOM 641 C CA . LEU A 1 84 ? 21.951 -18.467 -4.920 1.00 94.12 84 LEU A CA 1
ATOM 642 C C . LEU A 1 84 ? 22.895 -17.866 -5.963 1.00 94.12 84 LEU A C 1
ATOM 644 O O . LEU A 1 84 ? 24.105 -17.880 -5.780 1.00 94.12 84 LEU A O 1
ATOM 648 N N . SER A 1 85 ? 22.350 -17.382 -7.079 1.00 92.44 85 SER A N 1
ATOM 649 C CA . SER A 1 85 ? 23.147 -16.923 -8.226 1.00 92.44 85 SER A CA 1
ATOM 650 C C . SER A 1 85 ? 23.137 -15.406 -8.383 1.00 92.44 85 SER A C 1
ATOM 652 O O . SER A 1 85 ? 23.909 -14.879 -9.175 1.00 92.44 85 SER A O 1
ATOM 654 N N . GLY A 1 86 ? 22.243 -14.701 -7.682 1.00 91.06 86 GLY A N 1
ATOM 655 C CA . GLY A 1 86 ? 22.031 -13.259 -7.819 1.00 91.06 86 GLY A CA 1
ATOM 656 C C . GLY A 1 86 ? 21.402 -12.836 -9.150 1.00 91.06 86 GLY A C 1
ATOM 657 O O . GLY A 1 86 ? 21.138 -11.654 -9.349 1.00 91.06 86 GLY A O 1
ATOM 658 N N . ALA A 1 87 ? 21.153 -13.774 -10.067 1.00 93.38 87 ALA A N 1
ATOM 659 C CA . ALA A 1 87 ? 20.629 -13.465 -11.389 1.00 93.38 87 ALA A CA 1
ATOM 660 C C . ALA A 1 87 ? 19.148 -13.040 -11.317 1.00 93.38 87 ALA A C 1
ATOM 662 O O . ALA A 1 87 ? 18.373 -13.660 -10.580 1.00 93.38 87 ALA A O 1
ATOM 663 N N . PRO A 1 88 ? 18.723 -12.023 -12.088 1.00 93.25 88 PRO A N 1
ATOM 664 C CA . PRO A 1 88 ? 17.317 -11.656 -12.181 1.00 93.25 88 PRO A CA 1
ATOM 665 C C . PRO A 1 88 ? 16.538 -12.717 -12.968 1.00 93.25 88 PRO A C 1
ATOM 667 O O . PRO A 1 88 ? 16.911 -13.092 -14.079 1.00 93.25 88 PRO A O 1
ATOM 670 N N . VAL A 1 89 ? 15.427 -13.182 -12.399 1.00 93.31 89 VAL A N 1
ATOM 671 C CA . VAL A 1 89 ? 14.463 -14.070 -13.056 1.00 93.31 89 VAL A CA 1
ATOM 672 C C . VAL A 1 89 ? 13.217 -13.259 -13.387 1.00 93.31 89 VAL A C 1
ATOM 674 O O . VAL A 1 89 ? 12.485 -12.843 -12.490 1.00 93.31 89 VAL A O 1
ATOM 677 N N . TYR A 1 90 ? 12.980 -13.020 -14.676 1.00 93.19 90 TYR A N 1
ATOM 678 C CA . TYR A 1 90 ? 11.827 -12.254 -15.149 1.00 93.19 90 TYR A CA 1
ATOM 679 C C . TYR A 1 90 ? 10.549 -13.087 -15.087 1.00 93.19 90 TYR A C 1
ATOM 681 O O . TYR A 1 90 ? 10.480 -14.189 -15.629 1.00 93.19 90 TYR A O 1
ATOM 689 N N . ILE A 1 91 ? 9.526 -12.539 -14.434 1.00 91.19 91 ILE A N 1
ATOM 690 C CA . ILE A 1 91 ? 8.289 -13.265 -14.109 1.00 91.19 91 ILE A CA 1
ATOM 691 C C . ILE A 1 91 ? 7.220 -13.079 -15.200 1.00 91.19 91 ILE A C 1
ATOM 693 O O . ILE A 1 91 ? 6.315 -13.901 -15.362 1.00 91.19 91 ILE A O 1
ATOM 697 N N . GLY A 1 92 ? 7.324 -12.003 -15.985 1.00 90.94 92 GLY A N 1
ATOM 698 C CA . GLY A 1 92 ? 6.368 -11.693 -17.046 1.00 90.94 92 GLY A CA 1
ATOM 699 C C . GLY A 1 92 ? 4.954 -11.468 -16.497 1.00 90.94 92 GLY A C 1
ATOM 700 O O . GLY A 1 92 ? 4.764 -10.762 -15.507 1.00 90.94 92 GLY A O 1
ATOM 701 N N . ALA A 1 93 ? 3.945 -12.069 -17.135 1.00 89.44 93 ALA A N 1
ATOM 702 C CA . ALA A 1 93 ? 2.536 -11.877 -16.774 1.00 89.44 93 ALA A CA 1
ATOM 703 C C . ALA A 1 93 ? 2.193 -12.337 -15.342 1.00 89.44 93 ALA A C 1
ATOM 705 O O . ALA A 1 93 ? 1.302 -11.764 -14.714 1.00 89.44 93 ALA A O 1
ATOM 706 N N . TRP A 1 94 ? 2.935 -13.306 -14.795 1.00 91.81 94 TRP A N 1
ATOM 707 C CA . TRP A 1 94 ? 2.764 -13.783 -13.417 1.00 91.81 94 TRP A CA 1
ATOM 708 C C . TRP A 1 94 ? 3.109 -12.725 -12.357 1.00 91.81 94 TRP A C 1
ATOM 710 O O . TRP A 1 94 ? 2.712 -12.870 -11.201 1.00 91.81 94 TRP A O 1
ATOM 720 N N . GLY A 1 95 ? 3.778 -11.631 -12.742 1.00 92.44 95 GLY A N 1
ATOM 721 C CA . GLY A 1 95 ? 4.121 -10.529 -11.846 1.00 92.44 95 GLY A CA 1
ATOM 722 C C . GLY A 1 95 ? 2.903 -9.818 -11.254 1.00 92.44 95 GLY A C 1
ATOM 723 O O . GLY A 1 95 ? 2.980 -9.307 -10.139 1.00 92.44 95 GLY A O 1
ATOM 724 N N . TRP A 1 96 ? 1.768 -9.829 -11.963 1.00 91.12 96 TRP A N 1
ATOM 725 C CA . TRP A 1 96 ? 0.508 -9.241 -11.497 1.00 91.12 96 TRP A CA 1
ATOM 726 C C . TRP A 1 96 ? -0.148 -10.073 -10.381 1.00 91.12 96 TRP A C 1
ATOM 728 O O . TRP A 1 96 ? -0.305 -9.538 -9.281 1.00 91.12 96 TRP A O 1
ATOM 738 N N . PRO A 1 97 ? -0.472 -11.373 -10.585 1.00 91.62 97 PRO A N 1
ATOM 739 C CA . PRO A 1 97 ? -0.949 -12.234 -9.502 1.00 91.62 97 PRO A CA 1
ATOM 740 C C . PRO A 1 97 ? -0.006 -12.259 -8.301 1.00 91.62 97 PRO A C 1
ATOM 742 O O . PRO A 1 97 ? -0.464 -12.208 -7.160 1.00 91.62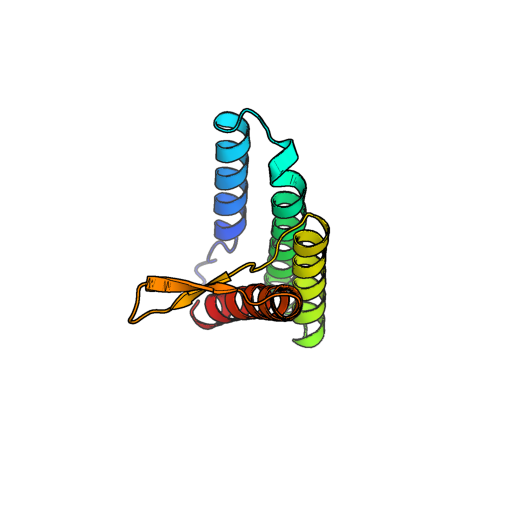 97 PRO A O 1
ATOM 745 N N . LEU A 1 98 ? 1.307 -12.304 -8.552 1.00 94.06 98 LEU A N 1
ATOM 746 C CA . LEU A 1 98 ? 2.298 -12.343 -7.486 1.00 94.06 98 LEU A CA 1
ATOM 747 C C . LEU A 1 98 ? 2.305 -11.045 -6.675 1.00 94.06 98 LEU A C 1
ATOM 749 O O . LEU A 1 98 ? 2.363 -11.121 -5.456 1.00 94.06 98 LEU A O 1
ATOM 753 N N . MET A 1 99 ? 2.190 -9.874 -7.313 1.00 94.19 99 MET A N 1
ATOM 754 C CA . MET A 1 99 ? 2.095 -8.590 -6.608 1.00 94.19 99 MET A CA 1
ATOM 755 C C . MET A 1 99 ? 0.847 -8.516 -5.718 1.00 94.19 99 MET A C 1
ATOM 757 O O . MET A 1 99 ? 0.935 -8.100 -4.563 1.00 94.19 99 MET A O 1
ATOM 761 N N . LEU A 1 100 ? -0.309 -8.947 -6.233 1.00 93.25 100 LEU A N 1
ATOM 762 C CA . LEU A 1 100 ? -1.555 -8.967 -5.459 1.00 93.25 100 LEU A CA 1
ATOM 763 C C . LEU A 1 100 ? -1.432 -9.879 -4.237 1.00 93.25 100 LEU A C 1
ATOM 765 O O . LEU A 1 100 ? -1.739 -9.465 -3.118 1.00 93.25 100 LEU A O 1
ATOM 769 N N . LEU A 1 101 ? -0.937 -11.101 -4.446 1.00 93.88 101 LEU A N 1
ATOM 770 C CA . LEU A 1 101 ? -0.704 -12.051 -3.366 1.00 93.88 101 LEU A CA 1
ATOM 771 C C . LEU A 1 101 ? 0.313 -11.499 -2.367 1.00 93.88 101 LEU A C 1
ATOM 773 O O . LEU A 1 101 ? 0.084 -11.592 -1.166 1.00 93.88 101 LEU A O 1
ATOM 777 N N . TRP A 1 102 ? 1.399 -10.889 -2.840 1.00 93.38 102 TRP A N 1
ATOM 778 C CA . TRP A 1 102 ? 2.454 -10.311 -2.012 1.00 93.38 102 TRP A CA 1
ATOM 779 C C . TRP A 1 102 ? 1.933 -9.219 -1.075 1.00 93.38 102 TRP A C 1
ATOM 781 O O . TRP A 1 102 ? 2.148 -9.304 0.133 1.00 93.38 102 TRP A O 1
ATOM 791 N N . LEU A 1 103 ? 1.197 -8.234 -1.599 1.00 93.25 103 LEU A N 1
ATOM 792 C CA . LEU A 1 103 ? 0.659 -7.130 -0.797 1.00 93.25 103 LEU A CA 1
ATOM 793 C C . LEU A 1 103 ? -0.342 -7.612 0.256 1.00 93.25 103 LEU A C 1
ATOM 795 O O . LEU A 1 103 ? -0.242 -7.232 1.423 1.00 93.25 103 LEU A O 1
ATOM 799 N N . VAL A 1 104 ? -1.281 -8.476 -0.137 1.00 93.69 104 VAL A N 1
ATOM 800 C CA . VAL A 1 104 ? -2.285 -9.028 0.785 1.00 93.69 104 VAL A CA 1
ATOM 801 C C . VAL A 1 104 ? -1.617 -9.916 1.840 1.00 93.69 104 VAL A C 1
ATOM 803 O O . VAL A 1 104 ? -1.942 -9.822 3.023 1.00 93.69 104 VAL A O 1
ATOM 806 N N . SER A 1 105 ? -0.649 -10.745 1.446 1.00 94.00 105 SER A N 1
ATOM 807 C CA . SER A 1 105 ? 0.052 -11.647 2.368 1.00 94.00 105 SER A CA 1
ATOM 808 C C . SER A 1 105 ? 0.888 -10.871 3.378 1.00 94.00 105 SER A C 1
ATOM 810 O O . SER A 1 105 ? 0.802 -11.158 4.567 1.00 94.00 105 SER A O 1
ATOM 812 N N . LEU A 1 106 ? 1.639 -9.854 2.940 1.00 92.94 106 LEU A N 1
ATOM 813 C CA . LEU A 1 106 ? 2.414 -8.996 3.838 1.00 92.94 106 LEU A CA 1
ATOM 814 C C . LEU A 1 106 ? 1.526 -8.278 4.855 1.00 92.94 106 LEU A C 1
ATOM 816 O O . LEU A 1 106 ? 1.844 -8.279 6.043 1.00 92.94 106 LEU A O 1
ATOM 820 N N . ALA A 1 107 ? 0.404 -7.705 4.413 1.00 90.50 107 ALA A N 1
ATOM 821 C CA . ALA A 1 107 ? -0.513 -7.000 5.305 1.00 90.50 107 ALA A CA 1
ATOM 822 C C . ALA A 1 107 ? -1.091 -7.925 6.390 1.00 90.50 107 ALA A C 1
ATOM 824 O O . ALA A 1 107 ? -1.158 -7.544 7.558 1.00 90.50 107 ALA A O 1
ATOM 825 N N . ASN A 1 108 ? -1.473 -9.153 6.025 1.00 90.56 108 ASN A N 1
ATOM 826 C CA . ASN A 1 108 ? -1.979 -10.133 6.990 1.00 90.56 108 ASN A CA 1
ATOM 827 C C . ASN A 1 108 ? -0.870 -10.719 7.874 1.00 90.56 108 ASN A C 1
ATOM 829 O O . ASN A 1 108 ? -1.108 -10.942 9.054 1.00 90.56 108 ASN A O 1
ATOM 833 N N . MET A 1 109 ? 0.339 -10.928 7.343 1.00 92.69 109 MET A N 1
ATOM 834 C CA . MET A 1 109 ? 1.482 -11.434 8.109 1.00 92.69 109 MET A CA 1
ATOM 835 C C . MET A 1 109 ? 1.879 -10.470 9.228 1.00 92.69 109 MET A C 1
ATOM 837 O O . MET A 1 109 ? 2.074 -10.905 10.357 1.00 92.69 109 MET A O 1
ATOM 841 N N . VAL A 1 110 ? 1.969 -9.168 8.935 1.00 87.12 110 VAL A N 1
ATOM 842 C CA . VAL A 1 110 ? 2.289 -8.154 9.952 1.00 87.12 110 VAL A CA 1
ATOM 843 C C . VAL A 1 110 ? 1.199 -8.100 11.023 1.00 87.12 110 VAL A C 1
ATOM 845 O O . VAL A 1 110 ? 1.522 -8.102 12.201 1.00 87.12 110 VAL A O 1
ATOM 848 N N . ASN A 1 111 ? -0.078 -8.128 10.626 1.00 84.81 111 ASN A N 1
ATOM 849 C CA . ASN A 1 111 ? -1.208 -8.134 11.561 1.00 84.81 111 ASN A CA 1
ATOM 850 C C . ASN A 1 111 ? -1.292 -9.407 12.426 1.00 84.81 111 ASN A C 1
ATOM 852 O O . ASN A 1 111 ? -1.917 -9.366 13.472 1.00 84.81 111 ASN A O 1
ATOM 856 N N . LEU A 1 112 ? -0.711 -10.527 11.979 1.00 85.94 112 LEU A N 1
ATOM 857 C CA . LEU A 1 112 ? -0.692 -11.791 12.722 1.00 85.94 112 LEU A CA 1
ATOM 858 C C . LEU A 1 112 ? 0.459 -11.867 13.736 1.00 85.94 112 LEU A C 1
ATOM 860 O O . LEU A 1 112 ? 0.359 -12.611 14.709 1.00 85.94 112 LEU A O 1
ATOM 864 N N . ILE A 1 113 ? 1.566 -11.171 13.464 1.00 86.94 113 ILE A N 1
ATOM 865 C CA . ILE A 1 113 ? 2.744 -11.127 14.345 1.00 86.94 113 ILE A CA 1
ATOM 866 C C . ILE A 1 113 ? 2.586 -10.065 15.442 1.00 86.94 113 ILE A C 1
ATOM 868 O O . ILE A 1 113 ? 3.182 -10.226 16.508 1.00 86.94 113 ILE A O 1
ATOM 872 N N . ASP A 1 114 ? 1.828 -9.001 15.168 1.00 76.50 114 ASP A N 1
ATOM 873 C CA . ASP A 1 114 ? 1.379 -8.029 16.175 1.00 76.50 114 ASP A CA 1
ATOM 874 C C . ASP A 1 114 ? 0.372 -8.661 17.156 1.00 76.50 114 ASP A C 1
ATOM 876 O O . ASP A 1 114 ? 0.560 -8.499 18.386 1.00 76.50 114 ASP A O 1
#

Foldseek 3Di:
DDPPPDPPCVVVVVLVVVVVCCVVPPPDCVLCPLVNQLVVLLVVLVVVCVPPVDDPVSSLVSNLVSLVSNVVSPDWDQWDQDPPPRDTHGPPPVRSVVSSCVSSVVSVVVVVVD

Sequence (114 aa):
MHARLMPRGGGVAIYAAFWLAVGLCSPNFDAYWGLWLASTVILAVGLIDDRVSLPWYAKLAGQLVGALIFAVWGGRIEFVTHPLSGAPVYIGAWGWPLMLLWLVSLANMVNLID

Mean predicted aligned error: 5.81 Å

Secondary structure (DSSP, 8-state):
-------TTHHHHHHHHHHHHHHHH-S-GGGGHHHHHHHHHHHHHHHHHHHH---HHHHHHHHHHHHHHHHHTT----EEE-TTT--EEE-GGGHHHHHHHHHHHHHHHHHHH-

Radius of gyration: 16.83 Å; Cα contacts (8 Å, |Δi|>4): 88; chains: 1; bounding box: 39×36×55 Å